Protein AF-A0A945IUM1-F1 (afdb_monomer_lite)

Foldseek 3Di:
DLLVLLVVLLVLLVVLLVVLVVLVPDCLLVVLVVLDPVNDDDDPSVVVSVVSVVVNVVSNVSSVVSNVSSVVSNVVSVVSVVVVVVVVVVVD

Structure (mmCIF, N/CA/C/O backbone):
data_AF-A0A945IUM1-F1
#
_entry.id   AF-A0A945IUM1-F1
#
loop_
_atom_site.group_PDB
_atom_site.id
_atom_site.type_symbol
_atom_site.label_atom_id
_atom_site.label_alt_id
_atom_site.label_comp_id
_atom_site.label_asym_id
_atom_site.label_entity_id
_atom_site.label_seq_id
_atom_site.pdbx_PDB_ins_code
_atom_site.Cartn_x
_atom_site.Cartn_y
_atom_site.Cartn_z
_atom_site.occupancy
_atom_site.B_iso_or_equiv
_atom_site.auth_seq_id
_atom_site.auth_comp_id
_atom_site.auth_asym_id
_atom_site.auth_atom_id
_atom_site.pdbx_PDB_model_num
ATOM 1 N N . MET A 1 1 ? 21.575 -6.519 -20.736 1.00 59.75 1 MET A N 1
ATOM 2 C CA . MET A 1 1 ? 21.337 -6.780 -19.293 1.00 59.75 1 MET A CA 1
ATOM 3 C C . MET A 1 1 ? 20.507 -5.691 -18.604 1.00 59.75 1 MET A C 1
ATOM 5 O O . MET A 1 1 ? 19.653 -6.033 -17.797 1.00 59.75 1 MET A O 1
ATOM 9 N N . SER A 1 2 ? 20.686 -4.408 -18.930 1.00 68.75 2 SER A N 1
ATOM 10 C CA . SER A 1 2 ? 19.954 -3.268 -18.340 1.00 68.75 2 SER A CA 1
ATOM 11 C C . SER A 1 2 ? 18.421 -3.334 -18.462 1.00 68.75 2 SER A C 1
ATOM 13 O O . SER A 1 2 ? 17.730 -3.138 -17.467 1.00 68.75 2 SER A O 1
ATOM 15 N N . HIS A 1 3 ? 17.879 -3.702 -19.629 1.00 73.94 3 HIS A N 1
ATOM 16 C CA . HIS A 1 3 ? 16.422 -3.822 -19.825 1.00 73.94 3 HIS A CA 1
ATOM 17 C C . HIS A 1 3 ? 15.766 -4.896 -18.942 1.00 73.94 3 HIS A C 1
ATOM 19 O O . HIS A 1 3 ? 14.648 -4.714 -18.467 1.00 73.94 3 HIS A O 1
ATOM 25 N N . HIS A 1 4 ? 16.469 -6.002 -18.677 1.00 76.31 4 HIS A N 1
ATOM 26 C CA . HIS A 1 4 ? 15.957 -7.075 -17.819 1.00 76.31 4 HIS A CA 1
ATOM 27 C C . HIS A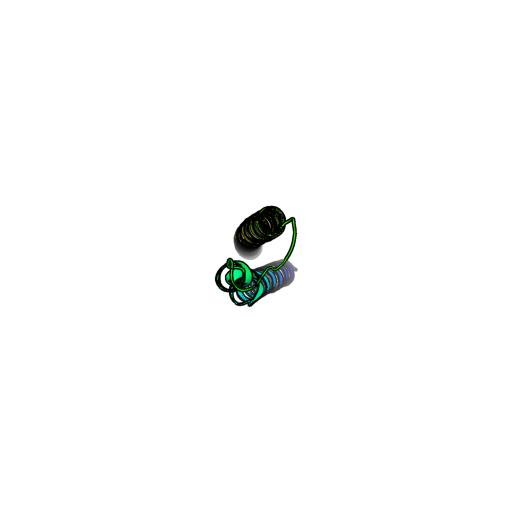 1 4 ? 15.891 -6.626 -16.348 1.00 76.31 4 HIS A C 1
ATOM 29 O O . HIS A 1 4 ? 14.927 -6.927 -15.647 1.00 76.31 4 HIS A O 1
ATOM 35 N N . SER A 1 5 ? 16.874 -5.827 -15.911 1.00 86.62 5 SER A N 1
ATOM 36 C CA . SER A 1 5 ? 16.892 -5.197 -14.584 1.00 86.62 5 SER A CA 1
ATOM 37 C C . SER A 1 5 ? 15.763 -4.170 -14.420 1.00 86.62 5 SER A C 1
ATOM 39 O O . SER A 1 5 ? 15.001 -4.237 -13.456 1.00 86.62 5 SER A O 1
ATOM 41 N N . ALA A 1 6 ? 15.570 -3.280 -15.401 1.00 92.50 6 ALA A N 1
ATOM 42 C CA . ALA A 1 6 ? 14.490 -2.291 -15.375 1.00 92.50 6 ALA A CA 1
ATOM 43 C C . ALA A 1 6 ? 13.096 -2.945 -15.348 1.00 92.50 6 ALA A C 1
ATOM 45 O O . ALA A 1 6 ? 12.216 -2.521 -14.596 1.00 92.50 6 ALA A O 1
ATOM 46 N N . HIS A 1 7 ? 12.898 -4.023 -16.114 1.00 94.62 7 HIS A N 1
ATOM 47 C CA . HIS A 1 7 ? 11.6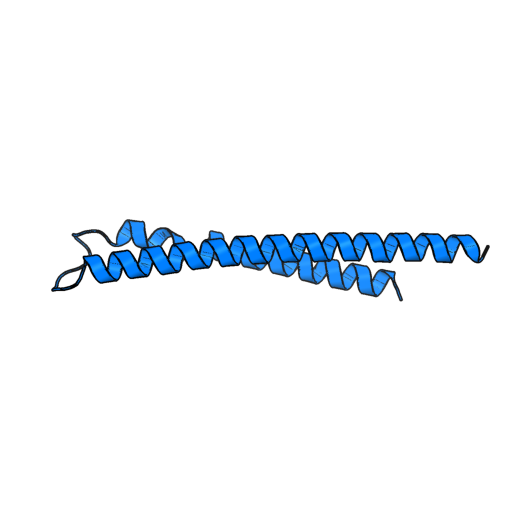52 -4.786 -16.083 1.00 94.62 7 HIS A CA 1
ATOM 48 C C . HIS A 1 7 ? 11.386 -5.413 -14.702 1.00 94.62 7 HIS A C 1
ATOM 50 O O . HIS A 1 7 ? 10.273 -5.301 -14.183 1.00 94.62 7 HIS A O 1
ATOM 56 N N . ALA A 1 8 ? 12.401 -6.022 -14.076 1.00 95.62 8 ALA A N 1
ATOM 57 C CA . ALA A 1 8 ? 12.279 -6.608 -12.740 1.00 95.62 8 ALA A CA 1
ATOM 58 C C . ALA A 1 8 ? 11.924 -5.556 -11.670 1.00 95.62 8 ALA A C 1
ATOM 60 O O . ALA A 1 8 ? 11.040 -5.790 -10.841 1.00 95.62 8 ALA A O 1
ATOM 61 N N . LEU A 1 9 ? 12.545 -4.371 -11.723 1.00 96.75 9 LEU A N 1
ATOM 62 C CA . LEU A 1 9 ? 12.227 -3.250 -10.831 1.00 96.75 9 LEU A CA 1
ATOM 63 C C . LEU A 1 9 ? 10.764 -2.807 -10.975 1.00 96.75 9 LEU A C 1
ATOM 65 O O . LEU A 1 9 ? 10.057 -2.687 -9.974 1.00 96.75 9 LEU A O 1
ATOM 69 N N . ARG A 1 10 ? 10.263 -2.664 -12.210 1.00 97.75 10 ARG A N 1
ATOM 70 C CA . ARG A 1 10 ? 8.849 -2.325 -12.460 1.00 97.75 10 ARG A CA 1
ATOM 71 C C . ARG A 1 10 ? 7.880 -3.414 -12.026 1.00 97.75 10 ARG A C 1
ATOM 73 O O . ARG A 1 10 ? 6.778 -3.116 -11.569 1.00 97.75 10 ARG A O 1
ATOM 80 N N . GLN A 1 11 ? 8.241 -4.685 -12.188 1.00 97.88 11 GLN A N 1
ATOM 81 C CA . GLN A 1 11 ? 7.421 -5.784 -11.677 1.00 97.88 11 GLN A CA 1
ATOM 82 C C . GLN A 1 11 ? 7.291 -5.697 -10.154 1.00 97.88 11 GLN A C 1
ATOM 84 O O . GLN A 1 11 ? 6.184 -5.806 -9.628 1.00 97.88 11 GLN A O 1
ATOM 89 N N . ARG A 1 12 ? 8.396 -5.431 -9.453 1.00 98.19 12 ARG A N 1
ATOM 90 C CA . ARG A 1 12 ? 8.382 -5.266 -8.000 1.00 98.19 12 ARG A CA 1
ATOM 91 C C . ARG A 1 12 ? 7.588 -4.030 -7.569 1.00 98.19 12 ARG A C 1
ATOM 93 O O . ARG A 1 12 ? 6.776 -4.149 -6.660 1.00 98.19 12 ARG A O 1
ATOM 100 N N . ALA A 1 13 ? 7.738 -2.893 -8.249 1.00 98.56 13 ALA A N 1
ATOM 101 C CA . ALA A 1 13 ? 6.942 -1.690 -7.984 1.00 98.56 13 ALA A CA 1
ATOM 102 C C . ALA A 1 13 ? 5.431 -1.956 -8.110 1.00 98.56 13 ALA A C 1
ATOM 104 O O . ALA A 1 13 ? 4.661 -1.626 -7.209 1.00 98.56 13 ALA A O 1
ATOM 105 N N . ARG A 1 14 ? 5.005 -2.634 -9.188 1.00 98.62 14 ARG A N 1
ATOM 106 C CA . ARG A 1 14 ? 3.605 -3.054 -9.375 1.00 98.62 14 ARG A CA 1
ATOM 107 C C . ARG A 1 14 ? 3.113 -3.937 -8.233 1.00 98.62 14 ARG A C 1
ATOM 109 O O . ARG A 1 14 ? 2.015 -3.714 -7.735 1.00 98.62 14 ARG A O 1
ATOM 116 N N . HIS A 1 15 ? 3.932 -4.892 -7.796 1.00 98.56 15 HIS A N 1
ATOM 117 C CA . HIS A 1 15 ? 3.587 -5.759 -6.674 1.00 98.56 15 HIS A CA 1
ATOM 118 C C . HIS A 1 15 ? 3.397 -4.973 -5.366 1.00 98.56 15 HIS A C 1
ATOM 120 O O . HIS A 1 15 ? 2.412 -5.193 -4.669 1.00 98.56 15 HIS A O 1
ATOM 126 N N . LEU A 1 16 ? 4.272 -4.005 -5.064 1.00 98.69 16 LEU A N 1
ATOM 127 C CA . LEU A 1 16 ? 4.122 -3.157 -3.874 1.00 98.69 16 LEU A CA 1
ATOM 128 C C . LEU A 1 16 ? 2.842 -2.310 -3.924 1.00 98.69 16 LEU A C 1
ATOM 130 O O . LEU A 1 16 ? 2.127 -2.222 -2.928 1.00 98.69 16 LEU A O 1
ATOM 134 N N . ARG A 1 17 ? 2.498 -1.743 -5.089 1.00 98.69 17 ARG A N 1
ATOM 135 C CA . ARG A 1 17 ? 1.240 -0.992 -5.262 1.00 98.69 17 ARG A CA 1
ATOM 136 C C . ARG A 1 17 ? 0.007 -1.876 -5.133 1.00 98.69 17 ARG A C 1
ATOM 138 O O . ARG A 1 17 ? -1.004 -1.439 -4.582 1.00 98.69 17 ARG A O 1
ATOM 145 N N . GLN A 1 18 ? 0.086 -3.109 -5.626 1.00 98.50 18 GLN A N 1
ATOM 146 C CA . GLN A 1 18 ? -0.982 -4.084 -5.458 1.00 98.50 18 GLN A CA 1
ATOM 147 C C . GLN A 1 18 ? -1.182 -4.408 -3.974 1.00 98.50 18 GLN A C 1
ATOM 149 O O . GLN A 1 18 ? -2.306 -4.308 -3.491 1.00 98.50 18 GLN A O 1
ATOM 154 N N . LEU A 1 19 ? -0.105 -4.687 -3.236 1.00 98.12 19 LEU A N 1
ATOM 155 C CA . LEU A 1 19 ? -0.180 -4.957 -1.800 1.00 98.12 19 LEU A CA 1
ATOM 156 C C . LEU A 1 19 ? -0.751 -3.762 -1.019 1.00 98.12 19 LEU A C 1
ATOM 158 O O . LEU A 1 19 ? -1.625 -3.939 -0.175 1.00 98.12 19 LEU A O 1
ATOM 162 N N . ALA A 1 20 ? -0.319 -2.539 -1.339 1.00 98.31 20 ALA A N 1
ATOM 163 C CA . ALA A 1 20 ? -0.880 -1.321 -0.754 1.00 98.31 20 ALA A CA 1
ATOM 164 C C . ALA A 1 20 ? -2.398 -1.219 -1.003 1.00 98.31 20 ALA A C 1
ATOM 166 O O . ALA A 1 20 ? -3.171 -0.969 -0.080 1.00 98.31 20 ALA A O 1
ATOM 167 N N . THR A 1 21 ? -2.835 -1.498 -2.235 1.00 97.88 21 THR A N 1
ATOM 168 C CA . THR A 1 21 ? -4.258 -1.510 -2.614 1.00 97.88 21 THR A CA 1
ATOM 169 C C . THR A 1 21 ? -5.048 -2.581 -1.857 1.00 97.88 21 THR A C 1
ATOM 171 O O . THR A 1 21 ? -6.181 -2.343 -1.441 1.00 97.88 21 THR A O 1
ATOM 174 N N . GLU A 1 22 ? -4.474 -3.770 -1.676 1.00 97.06 22 GLU A N 1
ATOM 175 C CA . GLU A 1 22 ? -5.099 -4.869 -0.933 1.00 97.06 22 GLU A CA 1
ATOM 176 C C . GLU A 1 22 ? -5.262 -4.523 0.553 1.00 97.06 22 GLU A C 1
ATOM 178 O O . GLU A 1 22 ? -6.327 -4.770 1.122 1.00 97.06 22 GLU A O 1
ATOM 183 N N . ILE A 1 23 ? -4.261 -3.884 1.168 1.00 95.94 23 ILE A N 1
ATOM 184 C CA . ILE A 1 23 ? -4.350 -3.403 2.554 1.00 95.94 23 ILE A CA 1
ATOM 185 C C . ILE A 1 23 ? -5.431 -2.325 2.682 1.00 95.94 23 ILE A C 1
ATOM 187 O O . ILE A 1 23 ? -6.258 -2.406 3.588 1.00 95.94 23 ILE A O 1
ATOM 191 N N . GLU A 1 24 ? -5.481 -1.351 1.769 1.00 94.94 24 GLU A N 1
ATOM 192 C CA . GLU A 1 24 ? -6.497 -0.287 1.783 1.00 94.94 24 GLU A CA 1
ATOM 193 C C . GLU A 1 24 ? -7.929 -0.806 1.642 1.00 94.94 24 GLU A C 1
ATOM 195 O O . GLU A 1 24 ? -8.858 -0.255 2.234 1.00 94.94 24 GLU A O 1
ATOM 200 N N . ARG A 1 25 ? -8.109 -1.879 0.869 1.00 94.19 25 ARG A N 1
ATOM 201 C CA . ARG A 1 25 ? -9.406 -2.544 0.682 1.00 94.19 25 ARG A CA 1
ATOM 202 C C . ARG A 1 25 ? -9.732 -3.540 1.790 1.00 94.19 25 ARG A C 1
ATOM 204 O O . ARG A 1 25 ? -10.839 -4.078 1.809 1.00 94.19 25 ARG A O 1
ATOM 211 N N . SER A 1 26 ? -8.796 -3.805 2.697 1.00 93.94 26 SER A N 1
ATOM 212 C CA . SER A 1 26 ? -9.003 -4.760 3.774 1.00 93.94 26 SER A CA 1
ATOM 213 C C . SER A 1 26 ? -10.063 -4.251 4.758 1.00 93.94 26 SER A C 1
ATOM 215 O O . SER A 1 26 ? -9.958 -3.120 5.247 1.00 93.94 26 SER A O 1
ATOM 217 N N . PRO A 1 27 ? -11.026 -5.102 5.164 1.00 89.75 27 PRO A N 1
ATOM 218 C CA . PRO A 1 27 ? -11.997 -4.771 6.210 1.00 89.75 27 PRO A CA 1
ATOM 219 C C . PRO A 1 27 ? -11.351 -4.362 7.541 1.00 89.75 27 PRO A C 1
ATOM 221 O O . PRO A 1 27 ? -11.977 -3.708 8.371 1.00 89.75 27 PRO A O 1
ATOM 224 N N . VAL A 1 28 ? -10.080 -4.719 7.762 1.00 88.25 28 VAL A N 1
ATOM 225 C CA . VAL A 1 28 ? -9.338 -4.364 8.979 1.00 88.25 28 VAL A CA 1
ATOM 226 C C . VAL A 1 28 ? -9.265 -2.846 9.183 1.00 88.25 28 VAL A C 1
ATOM 228 O O . VAL A 1 28 ? -9.342 -2.381 10.321 1.00 88.25 28 VAL A O 1
ATOM 231 N N . LEU A 1 29 ? -9.195 -2.053 8.107 1.00 89.31 29 LEU A N 1
ATOM 232 C CA . LEU A 1 29 ? -9.155 -0.591 8.207 1.00 89.31 29 LEU A CA 1
ATOM 233 C C . LEU A 1 29 ? -10.493 0.031 8.629 1.00 89.31 29 LEU A C 1
ATOM 235 O O . LEU A 1 29 ? -10.500 1.157 9.134 1.00 89.31 29 LEU A O 1
ATOM 239 N N . SER A 1 30 ? -11.608 -0.689 8.480 1.00 87.56 30 SER A N 1
ATOM 240 C CA . SER A 1 30 ? -12.945 -0.243 8.884 1.00 87.56 30 SER A CA 1
ATOM 241 C C . SER A 1 30 ? -13.428 -0.857 10.200 1.00 87.56 30 SER A C 1
ATOM 243 O O . SER A 1 30 ? -14.468 -0.440 10.698 1.00 87.56 30 SER A O 1
ATOM 245 N N . LEU A 1 31 ? -12.679 -1.774 10.829 1.00 86.62 31 LEU A N 1
ATOM 246 C CA . LEU A 1 31 ? -13.097 -2.442 12.076 1.00 86.62 31 LEU A CA 1
ATOM 247 C C . LEU A 1 31 ? -13.473 -1.471 13.201 1.00 86.62 31 LEU A C 1
ATOM 249 O O . LEU A 1 31 ? -14.420 -1.723 13.941 1.00 86.62 31 LEU A O 1
ATOM 253 N N . HIS A 1 32 ? -12.767 -0.346 13.314 1.00 81.38 32 HIS A N 1
ATOM 254 C CA . HIS A 1 32 ? -13.065 0.687 14.308 1.00 81.38 32 HIS A CA 1
ATOM 255 C C . HIS A 1 32 ? -14.487 1.270 14.171 1.00 81.38 32 HIS A C 1
ATOM 257 O O . HIS A 1 32 ? -15.068 1.666 15.177 1.00 81.38 32 HIS A O 1
ATOM 263 N N . LEU A 1 33 ? -15.075 1.268 12.965 1.00 82.94 33 LEU A N 1
ATOM 264 C CA . LEU A 1 33 ? -16.456 1.711 12.717 1.00 82.94 33 LEU A CA 1
ATOM 265 C C . LEU A 1 33 ? -17.492 0.756 13.320 1.00 82.94 33 LEU A C 1
ATOM 267 O O . LEU A 1 33 ? -18.609 1.161 13.624 1.00 82.94 33 LEU A O 1
ATOM 271 N N . HIS A 1 34 ? -17.118 -0.508 13.511 1.00 84.06 34 HIS A N 1
ATOM 272 C CA . HIS A 1 34 ? -17.977 -1.551 14.070 1.00 84.06 34 HIS A CA 1
ATOM 273 C C . HIS A 1 34 ? -17.669 -1.837 15.546 1.00 84.06 34 HIS A C 1
ATOM 275 O O . HIS A 1 34 ? -18.278 -2.715 16.151 1.00 84.06 34 HIS A O 1
ATOM 281 N N . ALA A 1 35 ? -16.725 -1.105 16.141 1.00 79.69 35 ALA A N 1
ATOM 282 C CA . ALA A 1 35 ? -16.188 -1.348 17.475 1.00 79.69 35 ALA A CA 1
ATOM 283 C C . ALA A 1 35 ? -16.780 -0.416 18.554 1.00 79.69 35 ALA A C 1
ATOM 285 O O . ALA A 1 35 ? -16.106 -0.132 19.538 1.00 79.69 35 ALA A O 1
ATOM 286 N N . GLY A 1 36 ? -18.012 0.076 18.377 1.00 72.81 36 GLY A N 1
ATOM 287 C CA . GLY A 1 36 ? -18.665 1.005 19.312 1.00 72.81 36 GLY A CA 1
ATOM 288 C C . GLY A 1 36 ? -19.120 0.376 20.638 1.00 72.81 36 GLY A C 1
ATOM 289 O O . GLY A 1 36 ? -18.912 -0.811 20.890 1.00 72.81 36 GLY A O 1
ATOM 290 N N . GLU A 1 37 ? -19.790 1.173 21.477 1.00 70.06 37 GLU A N 1
ATOM 291 C CA . GLU A 1 37 ? -20.265 0.776 22.820 1.00 70.06 37 GLU A CA 1
ATOM 292 C C . GLU A 1 37 ? -21.150 -0.482 22.816 1.00 70.06 37 GLU A C 1
ATOM 294 O O . GLU A 1 37 ? -21.120 -1.269 23.757 1.00 70.06 37 GLU A O 1
ATOM 299 N N . ALA A 1 38 ? -21.891 -0.719 21.729 1.00 75.31 38 ALA A N 1
ATOM 300 C CA . ALA A 1 38 ? -22.726 -1.909 21.572 1.00 75.31 38 ALA A CA 1
ATOM 301 C C . ALA A 1 38 ? -21.921 -3.213 21.383 1.00 75.31 38 ALA A C 1
ATOM 303 O O . ALA A 1 38 ? -22.435 -4.298 21.661 1.00 75.31 38 ALA A O 1
ATOM 304 N N . THR A 1 39 ? -20.675 -3.119 20.910 1.00 78.88 39 THR A N 1
ATOM 305 C CA . THR A 1 39 ? -19.845 -4.268 20.515 1.00 78.88 39 THR A CA 1
ATOM 306 C C . THR A 1 39 ? -19.026 -4.812 21.682 1.00 78.88 39 THR A C 1
ATOM 308 O O . THR A 1 39 ? -18.836 -6.021 21.803 1.00 78.88 39 THR A O 1
ATOM 311 N N . TRP A 1 40 ? -18.551 -3.936 22.567 1.00 76.50 40 TRP A N 1
ATOM 312 C CA . TRP A 1 40 ? -17.639 -4.307 23.647 1.00 76.50 40 TRP A CA 1
ATOM 313 C C . TRP A 1 40 ? -18.366 -4.301 24.988 1.00 76.50 40 TRP A C 1
ATOM 315 O O . TRP A 1 40 ? -18.665 -3.248 25.541 1.00 76.50 40 TRP A O 1
ATOM 325 N N . ARG A 1 41 ? -18.607 -5.489 25.546 1.00 73.88 41 ARG A N 1
ATOM 326 C CA . ARG A 1 41 ? -19.089 -5.656 26.923 1.00 73.88 41 ARG A CA 1
ATOM 327 C C . ARG A 1 41 ? -17.907 -6.004 27.828 1.00 73.88 41 ARG A C 1
ATOM 329 O O . ARG A 1 41 ? -17.162 -6.926 27.512 1.00 73.88 41 ARG A O 1
ATOM 336 N N . GLY A 1 42 ? -17.734 -5.293 28.942 1.00 73.94 42 GLY A N 1
ATOM 337 C CA . GLY A 1 42 ? -16.685 -5.580 29.930 1.00 73.94 42 GLY A CA 1
ATOM 338 C C . GLY A 1 42 ? -15.873 -4.354 30.350 1.00 73.94 42 GLY A C 1
ATOM 339 O O . GLY A 1 42 ? -16.257 -3.219 30.087 1.00 73.94 42 GLY A O 1
ATOM 340 N N . THR A 1 43 ? -14.745 -4.584 31.024 1.00 73.50 43 THR A N 1
ATOM 341 C CA . THR A 1 43 ? -13.976 -3.547 31.739 1.00 73.50 43 THR A CA 1
ATOM 342 C C . THR A 1 43 ? -13.073 -2.675 30.864 1.00 73.50 43 THR A C 1
ATOM 344 O O . THR A 1 43 ? -12.604 -1.642 31.336 1.00 73.50 43 THR A O 1
ATOM 347 N N . HIS A 1 44 ? -12.809 -3.048 29.604 1.00 82.56 44 HIS A N 1
ATOM 348 C CA . HIS A 1 44 ? -11.783 -2.378 28.784 1.00 82.56 44 HIS A CA 1
ATOM 349 C C . HIS A 1 44 ? -12.186 -1.985 27.341 1.00 82.56 44 HIS A C 1
ATOM 351 O O . HIS A 1 44 ? -11.340 -2.052 26.448 1.00 82.56 44 HIS A O 1
ATOM 357 N N . PRO A 1 45 ? -13.419 -1.518 27.063 1.00 83.81 45 PRO A N 1
ATOM 358 C CA . PRO A 1 45 ? -13.828 -1.116 25.711 1.00 83.81 45 PRO A CA 1
ATOM 359 C C . PRO A 1 45 ? -12.942 0.000 25.131 1.00 83.81 45 PRO A C 1
ATOM 361 O O . PRO A 1 45 ? -12.533 -0.059 23.970 1.00 83.81 45 PRO A O 1
ATOM 364 N N . GLN A 1 46 ? -12.545 0.973 25.959 1.00 84.12 46 GLN A N 1
ATOM 365 C CA . GLN A 1 46 ? -11.679 2.074 25.533 1.00 84.12 46 GLN A CA 1
ATOM 366 C C . GLN A 1 46 ? -10.273 1.607 25.124 1.00 84.12 46 GLN A C 1
ATOM 368 O O . GLN A 1 46 ? -9.709 2.117 24.157 1.00 84.12 46 GLN A O 1
ATOM 373 N N . PHE A 1 47 ? -9.702 0.628 25.833 1.00 87.62 47 PHE A N 1
ATOM 374 C CA . PHE A 1 47 ? -8.396 0.058 25.487 1.00 87.62 47 PHE A CA 1
ATOM 375 C C . PHE A 1 47 ? -8.440 -0.592 24.105 1.00 87.62 47 PHE A C 1
ATOM 377 O O . PHE A 1 47 ? -7.569 -0.352 23.271 1.00 87.62 47 PHE A O 1
ATOM 384 N N . CYS A 1 48 ? -9.484 -1.372 23.844 1.00 86.19 48 CYS A N 1
ATOM 385 C CA . CYS A 1 48 ? -9.654 -2.065 22.580 1.00 86.19 48 CYS A CA 1
ATOM 386 C C . CYS A 1 48 ? -9.865 -1.103 21.405 1.00 86.19 48 CYS A C 1
ATOM 388 O O . CYS A 1 48 ? -9.251 -1.273 20.351 1.00 86.19 48 CYS A O 1
ATOM 390 N N . LEU A 1 49 ? -10.661 -0.050 21.606 1.00 86.12 49 LEU A N 1
ATOM 391 C CA . LEU A 1 49 ? -10.811 1.041 20.643 1.00 86.12 49 LEU A CA 1
ATOM 392 C C . LEU A 1 49 ? -9.476 1.732 20.346 1.00 86.12 49 LEU A C 1
ATOM 394 O O . LEU A 1 49 ? -9.137 1.949 19.181 1.00 86.12 49 LEU A O 1
ATOM 398 N N . ASN A 1 50 ? -8.697 2.043 21.383 1.00 88.12 50 ASN A N 1
ATOM 399 C CA . ASN A 1 50 ? -7.381 2.657 21.221 1.00 88.12 50 ASN A CA 1
ATOM 400 C C . ASN A 1 50 ? -6.433 1.735 20.444 1.00 88.12 50 ASN A C 1
ATOM 402 O O . ASN A 1 50 ? -5.787 2.184 19.499 1.00 88.12 50 ASN A O 1
ATOM 406 N N . LEU A 1 51 ? -6.408 0.440 20.773 1.00 89.81 51 LEU A N 1
ATOM 407 C CA . LEU A 1 51 ? -5.609 -0.552 20.059 1.00 89.81 51 LEU A CA 1
ATOM 408 C C . LEU A 1 51 ? -5.992 -0.617 18.575 1.00 89.81 51 LEU A C 1
ATOM 410 O O . LEU A 1 51 ? -5.106 -0.559 17.723 1.00 89.81 51 LEU A O 1
ATOM 414 N N . LEU A 1 52 ? -7.287 -0.684 18.248 1.00 90.25 52 LEU A N 1
ATOM 415 C CA . LEU A 1 52 ? -7.763 -0.685 16.861 1.00 90.25 52 LEU A CA 1
ATOM 416 C C . LEU A 1 52 ? -7.320 0.571 16.104 1.00 90.25 52 LEU A C 1
ATOM 418 O O . LEU A 1 52 ? -6.792 0.455 14.999 1.00 90.25 52 LEU A O 1
ATOM 422 N N . ARG A 1 53 ? -7.457 1.757 16.710 1.00 89.00 53 ARG A N 1
ATOM 423 C CA . ARG A 1 53 ? -7.011 3.023 16.103 1.00 89.00 53 ARG A CA 1
ATOM 424 C C . ARG A 1 53 ? -5.502 3.041 15.861 1.00 89.00 53 ARG A C 1
ATOM 426 O O . ARG A 1 53 ? -5.070 3.446 14.785 1.00 89.00 53 ARG A O 1
ATOM 433 N N . THR A 1 54 ? -4.698 2.561 16.811 1.00 92.56 54 THR A N 1
ATOM 434 C CA . THR A 1 54 ? -3.240 2.455 16.641 1.00 92.56 54 THR A CA 1
ATOM 435 C C . THR A 1 54 ? -2.872 1.497 15.511 1.00 92.56 54 THR A C 1
ATOM 437 O O . THR A 1 54 ? -2.008 1.812 14.694 1.00 92.56 54 THR A O 1
ATOM 440 N N . ARG A 1 55 ? -3.527 0.333 15.425 1.00 92.38 55 ARG A N 1
ATOM 441 C CA . ARG A 1 55 ? -3.278 -0.636 14.346 1.00 92.38 55 ARG A CA 1
ATOM 442 C C . ARG A 1 55 ? -3.696 -0.088 12.984 1.00 92.38 55 ARG A C 1
ATOM 444 O O . ARG A 1 55 ? -2.951 -0.249 12.026 1.00 92.38 55 ARG A O 1
ATOM 451 N N . GLN A 1 56 ? -4.825 0.612 12.913 1.00 94.00 56 GLN A N 1
ATOM 452 C CA . GLN A 1 56 ? -5.281 1.282 11.697 1.00 94.00 56 GLN A CA 1
ATOM 453 C C . GLN A 1 56 ? -4.297 2.365 11.238 1.00 94.00 56 GLN A C 1
ATOM 455 O O . GLN A 1 56 ? -3.972 2.427 10.056 1.00 94.00 56 GLN A O 1
ATOM 460 N N . ALA A 1 57 ? -3.803 3.200 12.157 1.00 93.38 57 ALA A N 1
ATOM 461 C CA . ALA A 1 57 ? -2.803 4.217 11.839 1.00 93.38 57 ALA A CA 1
ATOM 462 C C . ALA A 1 57 ? -1.511 3.584 11.306 1.00 93.38 57 ALA A C 1
ATOM 464 O O . ALA A 1 57 ? -0.981 4.031 10.295 1.00 93.38 57 ALA A O 1
ATOM 465 N N . ARG A 1 58 ? -1.052 2.490 11.928 1.00 95.31 58 ARG A N 1
ATOM 466 C CA . ARG A 1 58 ? 0.115 1.744 11.449 1.00 95.31 58 ARG A CA 1
ATOM 467 C C . ARG A 1 58 ? -0.085 1.196 10.036 1.00 95.31 58 ARG A C 1
ATOM 469 O O . ARG A 1 58 ? 0.779 1.406 9.203 1.00 95.31 58 ARG A O 1
ATOM 476 N N . LEU A 1 59 ? -1.222 0.560 9.754 1.00 95.75 59 LEU A N 1
ATOM 477 C CA . LEU A 1 59 ? -1.505 0.029 8.416 1.00 95.75 59 LEU A CA 1
ATOM 478 C C . LEU A 1 59 ? -1.538 1.123 7.343 1.00 95.75 59 LEU A C 1
ATOM 480 O O . LEU A 1 59 ? -1.121 0.877 6.218 1.00 95.75 59 LEU A O 1
ATOM 484 N N . ARG A 1 60 ? -2.018 2.327 7.679 1.00 95.81 60 ARG A N 1
ATOM 485 C CA . ARG A 1 60 ? -1.970 3.478 6.764 1.00 95.81 60 ARG A CA 1
ATOM 486 C C . ARG A 1 60 ? -0.535 3.913 6.478 1.00 95.81 60 ARG A C 1
ATOM 488 O O . ARG A 1 60 ? -0.193 4.087 5.318 1.00 95.81 60 ARG A O 1
ATOM 495 N N . ASN A 1 61 ? 0.306 3.994 7.508 1.00 97.56 61 ASN A N 1
ATOM 496 C CA . ASN A 1 61 ? 1.725 4.291 7.316 1.00 97.56 61 ASN A CA 1
ATOM 497 C C . ASN A 1 61 ? 2.413 3.209 6.470 1.00 97.56 61 ASN A C 1
ATOM 499 O O . ASN A 1 61 ? 3.141 3.538 5.543 1.00 97.56 61 ASN A O 1
ATOM 503 N N . ASP A 1 62 ? 2.124 1.928 6.726 1.00 97.50 62 ASP A N 1
ATOM 504 C CA . ASP A 1 62 ? 2.679 0.817 5.944 1.00 97.50 62 ASP A CA 1
ATOM 505 C C . ASP A 1 62 ? 2.261 0.919 4.454 1.00 97.50 62 ASP A C 1
ATOM 507 O O . ASP A 1 62 ? 3.051 0.626 3.558 1.00 97.50 62 ASP A O 1
ATOM 511 N N . VAL A 1 63 ? 1.032 1.369 4.162 1.00 98.25 63 VAL A N 1
ATOM 512 C CA . VAL A 1 63 ? 0.550 1.642 2.792 1.00 98.25 63 VAL A CA 1
ATOM 513 C C . VAL A 1 63 ? 1.330 2.778 2.130 1.00 98.25 63 VAL A C 1
ATOM 515 O O . VAL A 1 63 ? 1.728 2.648 0.968 1.00 98.25 63 VAL A O 1
ATOM 518 N N . ASP A 1 64 ? 1.554 3.875 2.849 1.00 98.31 64 ASP A N 1
ATOM 519 C CA . ASP A 1 64 ? 2.315 5.017 2.342 1.00 98.31 64 ASP A CA 1
ATOM 520 C C . ASP A 1 64 ? 3.777 4.627 2.073 1.00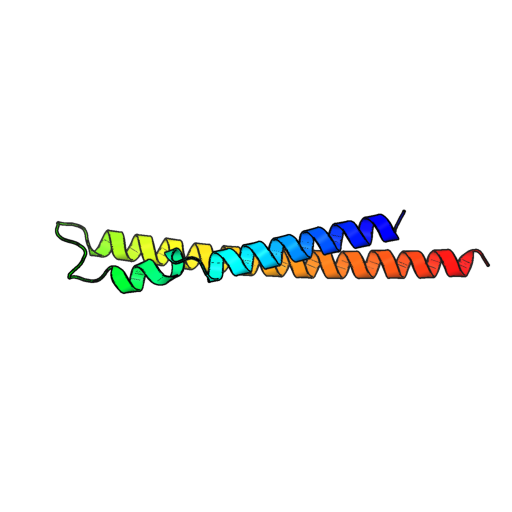 98.31 64 ASP A C 1
ATOM 522 O O . ASP A 1 64 ? 4.317 4.940 1.008 1.00 98.31 64 ASP A O 1
ATOM 526 N N . ASP A 1 65 ? 4.380 3.832 2.960 1.00 98.56 65 ASP A N 1
ATOM 527 C CA . ASP A 1 65 ? 5.726 3.284 2.784 1.00 98.56 65 ASP A CA 1
ATOM 528 C C . ASP A 1 65 ? 5.810 2.382 1.544 1.00 98.56 65 ASP A C 1
ATOM 530 O O . ASP A 1 65 ? 6.754 2.485 0.755 1.00 98.56 65 ASP A O 1
ATOM 534 N N . LEU A 1 66 ? 4.830 1.499 1.324 1.00 98.69 66 LEU A N 1
ATOM 535 C CA . LEU A 1 66 ? 4.788 0.641 0.134 1.00 98.69 66 LEU A CA 1
ATOM 536 C C . LEU A 1 66 ? 4.727 1.460 -1.161 1.00 98.69 66 LEU A C 1
ATOM 538 O O . LEU A 1 66 ? 5.413 1.127 -2.133 1.00 98.69 66 LEU A O 1
ATOM 542 N N . ARG A 1 67 ? 3.927 2.532 -1.179 1.00 98.62 67 ARG A N 1
ATOM 543 C CA . ARG A 1 67 ? 3.816 3.447 -2.325 1.00 98.62 67 ARG A CA 1
ATOM 544 C C . ARG A 1 67 ? 5.121 4.184 -2.581 1.00 98.62 67 ARG A C 1
ATOM 546 O O . ARG A 1 67 ? 5.608 4.163 -3.709 1.00 98.62 67 ARG A O 1
ATOM 553 N N . TRP A 1 68 ? 5.721 4.740 -1.532 1.00 98.62 68 TRP A N 1
ATOM 554 C CA . TRP A 1 68 ? 7.004 5.429 -1.624 1.00 98.62 68 TRP A CA 1
ATOM 555 C C . TRP A 1 68 ? 8.095 4.525 -2.216 1.00 98.62 68 TRP A C 1
ATOM 557 O O . TRP A 1 68 ? 8.793 4.909 -3.158 1.00 98.62 68 TRP A O 1
ATOM 567 N N . HIS A 1 69 ? 8.197 3.280 -1.738 1.00 98.62 69 HIS A N 1
ATOM 568 C CA . HIS A 1 69 ? 9.151 2.313 -2.282 1.00 98.62 69 HIS A CA 1
ATOM 569 C C . HIS A 1 69 ? 8.850 1.942 -3.740 1.00 98.62 69 HIS A C 1
ATOM 571 O O . HIS A 1 69 ? 9.781 1.747 -4.525 1.00 98.62 69 HIS A O 1
ATOM 577 N N . ALA A 1 70 ? 7.576 1.827 -4.124 1.00 98.62 70 ALA A N 1
ATOM 578 C CA . ALA A 1 70 ? 7.204 1.553 -5.508 1.00 98.62 70 ALA A CA 1
ATOM 579 C C . ALA A 1 70 ? 7.661 2.676 -6.450 1.00 98.62 70 ALA A C 1
ATOM 581 O O . ALA A 1 70 ? 8.232 2.389 -7.503 1.00 98.62 70 ALA A O 1
ATOM 582 N N . ASP A 1 71 ? 7.468 3.931 -6.050 1.00 98.56 71 ASP A N 1
ATOM 583 C CA . ASP A 1 71 ? 7.876 5.093 -6.841 1.00 98.56 71 ASP A CA 1
ATOM 584 C C . ASP A 1 71 ? 9.402 5.174 -6.972 1.00 98.56 71 ASP A C 1
ATOM 586 O O . ASP A 1 71 ? 9.923 5.401 -8.066 1.00 98.56 71 ASP A O 1
ATOM 590 N N . LEU A 1 72 ? 10.138 4.882 -5.894 1.00 98.50 72 LEU A N 1
ATOM 591 C CA . LEU A 1 72 ? 11.600 4.794 -5.935 1.00 98.50 72 LEU A CA 1
ATOM 592 C C . LEU A 1 72 ? 12.082 3.713 -6.919 1.00 98.50 72 LEU A C 1
ATOM 594 O O . LEU A 1 72 ? 13.021 3.935 -7.686 1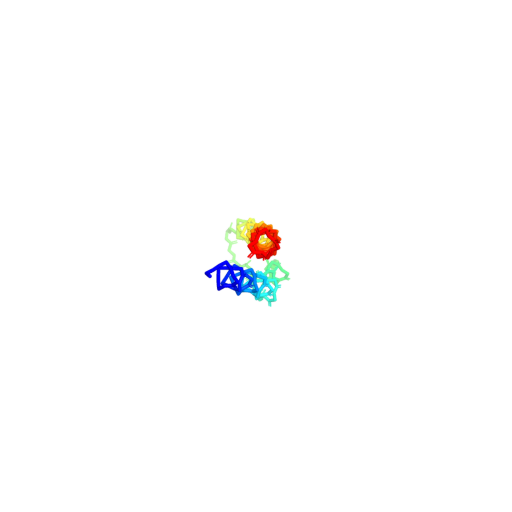.00 98.50 72 LEU A O 1
ATOM 598 N N . LEU A 1 73 ? 11.442 2.541 -6.927 1.00 98.00 73 LEU A N 1
ATOM 599 C CA . LEU A 1 73 ? 11.781 1.463 -7.861 1.00 98.00 73 LEU A CA 1
ATOM 600 C C . LEU A 1 73 ? 11.507 1.853 -9.320 1.00 98.00 73 LEU A C 1
ATOM 602 O O . LEU A 1 73 ? 12.281 1.476 -10.201 1.00 98.00 73 LEU A O 1
ATOM 606 N N . GLU A 1 74 ? 10.445 2.614 -9.592 1.00 97.94 74 GLU A N 1
ATOM 607 C CA . GLU A 1 74 ? 10.170 3.119 -10.940 1.00 97.94 74 GLU A CA 1
ATOM 608 C C . GLU A 1 74 ? 11.191 4.148 -11.409 1.00 97.94 74 GLU A C 1
ATOM 610 O O . GLU A 1 74 ? 11.653 4.055 -12.549 1.00 97.94 74 GLU A O 1
ATOM 615 N N . GLN A 1 75 ? 11.599 5.070 -10.535 1.00 97.44 75 GLN A N 1
ATOM 616 C CA . GLN A 1 75 ? 12.671 6.023 -10.834 1.00 97.44 75 GLN A CA 1
ATOM 617 C C . GLN A 1 75 ? 13.962 5.282 -11.204 1.00 97.44 75 GLN A C 1
ATOM 619 O O . GLN A 1 75 ? 14.557 5.542 -12.248 1.00 97.44 75 GLN A O 1
ATOM 624 N N . ARG A 1 76 ? 14.337 4.267 -10.416 1.00 96.12 76 ARG A N 1
ATOM 625 C CA . ARG A 1 76 ? 15.526 3.441 -10.682 1.00 96.12 76 ARG A CA 1
ATOM 626 C C . ARG A 1 76 ? 15.419 2.640 -11.978 1.00 96.12 76 ARG A C 1
ATOM 628 O O . ARG A 1 76 ? 16.417 2.466 -12.675 1.00 96.12 76 ARG A O 1
ATOM 635 N N . ALA A 1 77 ? 14.225 2.163 -12.328 1.00 96.00 77 ALA A N 1
ATOM 636 C CA . ALA A 1 77 ? 13.998 1.492 -13.604 1.00 96.00 77 ALA A CA 1
ATOM 637 C C . ALA A 1 77 ? 14.181 2.450 -14.793 1.00 96.00 77 ALA A C 1
ATOM 639 O O . ALA A 1 77 ? 14.808 2.075 -15.783 1.00 96.00 77 ALA A O 1
ATOM 640 N N . ALA A 1 78 ? 13.671 3.681 -14.682 1.00 95.06 78 ALA A N 1
ATOM 641 C CA . ALA A 1 78 ? 13.824 4.710 -15.708 1.00 95.06 78 ALA A CA 1
ATOM 642 C C . ALA A 1 78 ? 15.294 5.129 -15.886 1.00 95.06 78 ALA A C 1
ATOM 644 O O . ALA A 1 78 ? 15.781 5.200 -17.014 1.00 95.06 78 ALA A O 1
ATOM 645 N N . GLU A 1 79 ? 16.027 5.322 -14.786 1.00 93.88 79 GLU A N 1
ATOM 646 C CA . GLU A 1 79 ? 17.471 5.595 -14.807 1.00 93.88 79 GLU A CA 1
ATOM 647 C C . GLU A 1 79 ? 18.249 4.475 -15.518 1.00 93.88 79 GLU A C 1
ATOM 649 O O . GLU A 1 79 ? 19.078 4.741 -16.391 1.00 93.88 79 GLU A O 1
ATOM 654 N N . ALA A 1 80 ? 17.953 3.210 -15.196 1.00 91.38 80 ALA A N 1
ATOM 655 C CA . ALA A 1 80 ? 18.626 2.057 -15.793 1.00 91.3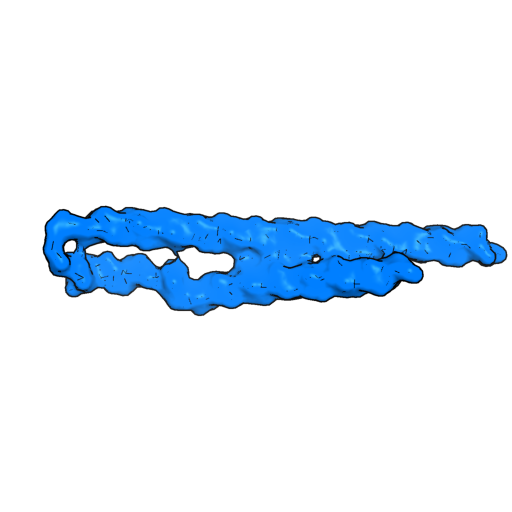8 80 ALA A CA 1
ATOM 656 C C . ALA A 1 80 ? 18.407 1.958 -17.313 1.00 91.38 80 ALA A C 1
ATOM 658 O O . ALA A 1 80 ? 19.316 1.561 -18.048 1.00 91.38 80 ALA A O 1
ATOM 659 N N . GLU A 1 81 ? 17.221 2.322 -17.799 1.00 92.31 81 GLU A N 1
ATOM 660 C CA . GLU A 1 81 ? 16.932 2.378 -19.234 1.00 92.31 81 GLU A CA 1
ATOM 661 C C . GLU A 1 81 ? 17.608 3.556 -19.918 1.00 92.31 81 GLU A C 1
ATOM 663 O O . GLU A 1 81 ? 18.175 3.383 -20.995 1.00 92.31 81 GLU A O 1
ATOM 668 N N . HIS A 1 82 ? 17.605 4.730 -19.289 1.00 89.88 82 HIS A N 1
ATOM 669 C CA . HIS A 1 82 ? 18.280 5.901 -19.835 1.00 89.88 82 HIS A CA 1
ATOM 670 C C . HIS A 1 82 ? 19.779 5.635 -20.028 1.00 89.88 82 HIS A C 1
ATOM 672 O O . HIS A 1 82 ? 20.325 5.862 -21.109 1.00 89.88 82 HIS A O 1
ATOM 678 N N . LEU A 1 83 ? 20.430 5.040 -19.024 1.00 89.00 83 LEU A N 1
ATOM 679 C CA . LEU A 1 83 ? 21.829 4.623 -19.118 1.00 89.00 83 LEU A CA 1
ATOM 680 C C . LEU A 1 83 ? 22.052 3.574 -20.215 1.00 89.00 83 LEU A C 1
ATOM 682 O O . LEU A 1 83 ? 23.070 3.628 -20.905 1.00 89.00 83 LEU A O 1
ATOM 686 N N . ALA A 1 84 ? 21.115 2.643 -20.412 1.00 87.56 84 ALA A N 1
ATOM 687 C CA . ALA A 1 84 ? 21.198 1.653 -21.486 1.00 87.56 84 ALA A CA 1
ATOM 688 C C . ALA A 1 84 ? 21.193 2.302 -22.876 1.00 87.56 84 ALA A C 1
ATOM 690 O O . ALA A 1 84 ? 21.991 1.923 -23.732 1.00 87.56 84 ALA A O 1
ATOM 691 N N . VAL A 1 85 ? 20.317 3.289 -23.082 1.00 87.88 85 VAL A N 1
ATOM 692 C CA . VAL A 1 85 ? 20.208 4.034 -24.342 1.00 87.88 85 VAL A CA 1
ATOM 693 C C . VAL A 1 85 ? 21.492 4.817 -24.622 1.00 87.88 85 VAL A C 1
ATOM 695 O O . VAL A 1 85 ? 22.013 4.748 -25.734 1.00 87.88 85 VAL A O 1
ATOM 698 N N . LEU A 1 86 ? 22.048 5.497 -23.614 1.00 86.69 86 LEU A N 1
ATOM 699 C CA . LEU A 1 86 ? 23.298 6.255 -23.753 1.00 86.69 86 LEU A CA 1
ATOM 700 C C . LEU A 1 86 ? 24.487 5.367 -24.149 1.00 86.69 86 LEU A C 1
ATOM 702 O O . LEU A 1 86 ? 25.268 5.741 -25.024 1.00 86.69 86 LEU A O 1
ATOM 706 N N . HIS A 1 87 ? 24.604 4.178 -23.550 1.00 80.12 87 HIS A N 1
ATOM 707 C CA . HIS A 1 87 ? 25.654 3.219 -23.906 1.00 80.12 87 HIS A CA 1
ATOM 708 C C . HIS A 1 87 ? 25.453 2.638 -25.311 1.00 80.12 87 HIS A C 1
ATOM 710 O O . HIS A 1 87 ? 26.423 2.471 -26.042 1.00 80.12 87 HIS A O 1
ATOM 716 N N . ALA A 1 88 ? 24.211 2.361 -25.719 1.00 80.44 88 ALA A N 1
ATOM 717 C CA . ALA A 1 88 ? 23.920 1.861 -27.062 1.00 80.44 88 ALA A CA 1
ATOM 718 C C . ALA A 1 88 ? 24.213 2.900 -28.164 1.00 80.44 88 ALA A C 1
ATOM 720 O O . ALA A 1 88 ? 24.582 2.523 -29.274 1.00 80.44 88 ALA A O 1
ATOM 721 N N . GLY A 1 89 ? 24.072 4.196 -27.861 1.00 76.12 89 GLY A N 1
ATOM 722 C CA . GLY A 1 89 ? 24.386 5.292 -28.783 1.00 76.12 89 GLY A CA 1
ATOM 723 C C . GLY A 1 89 ? 25.882 5.576 -28.960 1.00 76.12 89 GLY A C 1
ATOM 724 O O . GLY A 1 89 ? 26.270 6.046 -30.019 1.00 76.12 89 GLY A O 1
ATOM 725 N N . HIS A 1 90 ? 26.721 5.263 -27.965 1.00 66.69 90 H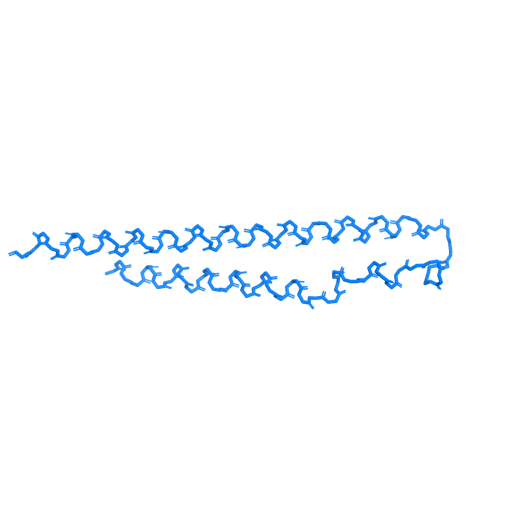IS A N 1
ATOM 726 C CA . HIS A 1 90 ? 28.182 5.461 -28.022 1.00 66.69 90 HIS A CA 1
ATOM 727 C C . HIS A 1 90 ? 28.945 4.360 -28.782 1.00 66.69 90 HIS A C 1
ATOM 729 O O . HIS A 1 90 ? 30.133 4.516 -29.045 1.00 66.69 90 HIS A O 1
ATOM 735 N N . VAL A 1 91 ? 28.295 3.233 -29.088 1.00 62.03 91 VAL A N 1
ATOM 736 C CA . VAL A 1 91 ? 28.909 2.064 -29.758 1.00 62.03 91 VAL A CA 1
ATOM 737 C C . VAL A 1 91 ? 28.612 2.049 -31.273 1.00 62.03 91 VAL A C 1
ATOM 739 O O . VAL A 1 91 ? 28.954 1.095 -31.967 1.00 62.03 91 VAL A O 1
ATOM 742 N N . ARG A 1 92 ? 27.984 3.103 -31.804 1.00 51.00 92 ARG A N 1
ATOM 743 C CA . ARG A 1 92 ? 27.775 3.322 -33.244 1.00 51.00 92 ARG A CA 1
ATOM 744 C C . ARG A 1 92 ? 28.716 4.392 -33.769 1.00 51.00 92 ARG A C 1
ATOM 746 O O . ARG A 1 92 ? 29.138 4.228 -34.932 1.00 51.00 92 ARG A O 1
#

Sequence (92 aa):
MSHHSAHALRQRARHLRQLATEIERSPVLSLHLHAGEATWRGTHPQFCLNLLRTRQARLRNDVDDLRWHADLLEQRAAEAEHLAVLHAGHVR

pLDDT: mean 89.0, std 10.32, range [51.0, 98.69]

Radius of gyration: 21.51 Å; chains: 1; bounding box: 52×13×65 Å

Secondary structure (DSSP, 8-state):
-HHHHHHHHHHHHHHHHHHHHHHHTSGGGGGGGG-STTT--SS-HHHHHHHHHHHHHHHHHHHHHHHHHHHHHHHHHHHHHHHHHHHHHHT-